Protein AF-A0A9X1DD05-F1 (afdb_monomer_lite)

Sequence (99 aa):
MRPALPAIRLIALGENDFEPGPASDERAEGLRALDFAVARYGCASFSLAGAALGWTDGYVEHGCGLWDIAAGVVICREAGLCVTASEIAPGRWSIDARR

Organism: NCBI:txid2782607

Secondary structure (DSSP, 8-state):
--------EEEEE---SSS-HHHHHHHHHHHHTTTEEEE--S-HHHHHHHHHHTSSSEEEEEEE-HHHHHHHHHHHHHTT-EEEEEEEETTEEEEEEE-

InterPro domains:
  IPR000760 Inositol monophosphatase-like [PF00459] (32-85)

Structure (mmCIF, N/CA/C/O backbone):
data_AF-A0A9X1DD05-F1
#
_entry.id   AF-A0A9X1DD05-F1
#
loop_
_atom_site.group_PDB
_atom_site.id
_atom_site.type_symbol
_atom_site.label_atom_id
_atom_site.label_alt_id
_atom_site.label_comp_id
_atom_site.label_asym_id
_atom_site.label_entity_id
_atom_site.label_seq_id
_atom_site.pdbx_PDB_ins_code
_atom_site.Cartn_x
_atom_site.Cartn_y
_atom_site.Cartn_z
_atom_site.occupancy
_atom_site.B_iso_or_equiv
_atom_site.auth_seq_id
_atom_site.auth_comp_id
_atom_site.auth_asym_id
_atom_site.auth_atom_id
_atom_site.pdbx_PDB_model_num
ATOM 1 N N . MET A 1 1 ? -3.370 12.430 33.036 1.00 42.84 1 MET A N 1
ATOM 2 C CA . MET A 1 1 ? -4.285 12.172 31.905 1.00 42.84 1 MET A CA 1
ATOM 3 C C . MET A 1 1 ? -3.648 12.785 30.670 1.00 42.84 1 MET A C 1
ATOM 5 O O . MET A 1 1 ? -3.404 13.984 30.671 1.00 42.84 1 MET A O 1
ATOM 9 N N . ARG A 1 2 ? -3.234 11.968 29.697 1.00 35.19 2 ARG A N 1
ATOM 10 C CA . ARG A 1 2 ? -2.637 12.465 28.448 1.00 35.19 2 ARG A CA 1
ATOM 11 C C . ARG A 1 2 ? -3.770 13.133 27.647 1.00 35.19 2 ARG A C 1
ATOM 13 O O . ARG A 1 2 ? -4.848 12.538 27.604 1.00 35.19 2 ARG A O 1
ATOM 20 N N . PRO A 1 3 ? -3.598 14.351 27.104 1.00 41.56 3 PRO A N 1
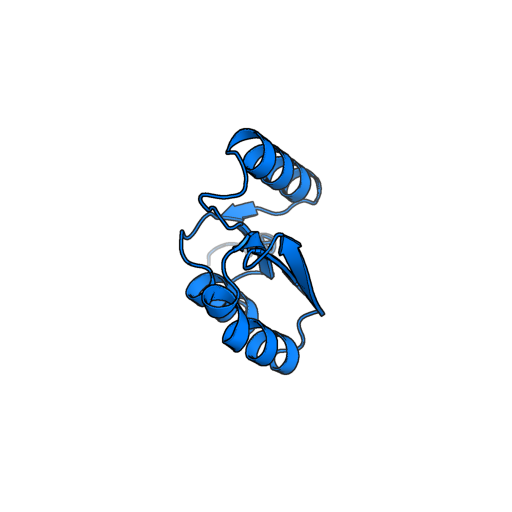ATOM 21 C CA . PRO A 1 3 ? -4.648 14.984 26.311 1.00 41.56 3 PRO A CA 1
ATOM 22 C C . PRO A 1 3 ? -5.027 14.074 25.139 1.00 41.56 3 PRO A C 1
ATOM 24 O O . PRO A 1 3 ? -4.172 13.346 24.627 1.00 41.56 3 PRO A O 1
ATOM 27 N N . ALA A 1 4 ? -6.302 14.096 24.743 1.00 54.78 4 ALA A N 1
ATOM 28 C CA . ALA A 1 4 ? -6.739 13.448 23.515 1.00 54.78 4 ALA A CA 1
ATOM 29 C C . ALA A 1 4 ? -5.948 14.077 22.364 1.00 54.78 4 ALA A C 1
ATOM 31 O O . ALA A 1 4 ? -6.097 15.264 22.072 1.00 54.78 4 ALA A O 1
ATOM 32 N N . LEU A 1 5 ? -5.029 13.306 21.788 1.00 54.31 5 LEU A N 1
ATOM 33 C CA . LEU A 1 5 ? -4.328 13.725 20.588 1.00 54.31 5 LEU A CA 1
ATOM 34 C C . LEU A 1 5 ? -5.351 13.743 19.444 1.00 54.31 5 LEU A C 1
ATOM 36 O O . LEU A 1 5 ? -6.248 12.893 19.439 1.00 54.31 5 LEU A O 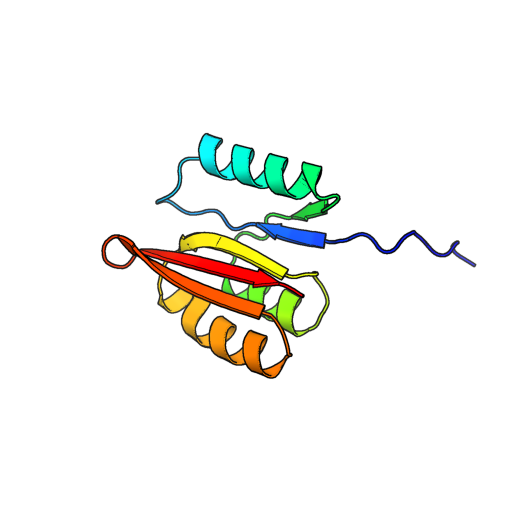1
ATOM 40 N N . PRO A 1 6 ? -5.249 14.686 18.493 1.00 60.97 6 PRO A N 1
ATOM 41 C CA . PRO A 1 6 ? -6.033 14.594 17.268 1.00 60.97 6 PRO A CA 1
ATOM 42 C C . PRO A 1 6 ? -5.822 13.209 16.648 1.00 60.97 6 PRO A C 1
ATOM 44 O O . PRO A 1 6 ? -4.721 12.658 16.732 1.00 60.97 6 PRO A O 1
ATOM 47 N N . ALA A 1 7 ? -6.880 12.629 16.078 1.00 78.56 7 ALA A N 1
ATOM 48 C CA . ALA A 1 7 ? -6.791 11.340 15.404 1.00 78.56 7 ALA A CA 1
ATOM 49 C C . ALA A 1 7 ? -5.823 11.483 14.222 1.00 78.56 7 ALA A C 1
ATOM 51 O O . ALA A 1 7 ? -6.168 12.057 13.192 1.00 78.56 7 ALA A O 1
ATOM 52 N N . ILE A 1 8 ? -4.577 11.046 14.411 1.00 86.25 8 ILE A N 1
ATOM 53 C CA . ILE A 1 8 ? -3.574 11.045 13.351 1.00 86.25 8 ILE A CA 1
ATOM 54 C C . ILE A 1 8 ? -4.036 10.032 12.316 1.00 86.25 8 ILE A C 1
ATOM 56 O O . ILE A 1 8 ? -4.192 8.859 12.651 1.00 86.25 8 ILE A O 1
ATOM 60 N N . ARG A 1 9 ? -4.219 10.485 11.073 1.00 94.25 9 ARG A N 1
ATOM 61 C CA . ARG A 1 9 ? -4.448 9.581 9.951 1.00 94.25 9 ARG A CA 1
ATOM 62 C C . ARG A 1 9 ? -3.115 8.985 9.529 1.00 94.25 9 ARG A C 1
ATOM 64 O O . ARG A 1 9 ? -2.299 9.677 8.932 1.00 94.25 9 ARG A O 1
ATOM 71 N N . LEU A 1 10 ? -2.858 7.737 9.880 1.00 96.25 10 LEU A N 1
ATOM 72 C CA . LEU A 1 10 ? -1.619 7.033 9.584 1.00 96.25 10 LEU A CA 1
ATOM 73 C C . LEU A 1 10 ? -1.824 6.099 8.397 1.00 96.25 10 LEU A C 1
ATOM 75 O O . LEU A 1 10 ? -2.619 5.172 8.474 1.00 96.25 10 LEU A O 1
ATOM 79 N N . ILE A 1 11 ? -1.054 6.273 7.328 1.00 97.94 11 ILE A N 1
ATOM 80 C CA . ILE A 1 11 ? -1.071 5.369 6.178 1.00 97.94 11 ILE A CA 1
ATOM 81 C C . ILE A 1 11 ? 0.283 4.694 5.982 1.00 97.94 11 ILE A C 1
ATOM 83 O O . ILE A 1 11 ? 1.337 5.326 6.087 1.00 97.94 11 ILE A O 1
ATOM 87 N N . ALA A 1 12 ? 0.252 3.400 5.670 1.00 98.50 12 ALA A N 1
ATOM 88 C CA . ALA A 1 12 ? 1.432 2.669 5.245 1.00 98.50 12 ALA A CA 1
ATOM 89 C C . ALA A 1 12 ? 1.681 2.873 3.739 1.00 98.50 12 ALA A C 1
ATOM 91 O O . ALA A 1 12 ? 0.782 2.679 2.922 1.00 98.50 12 ALA A O 1
ATOM 92 N N . LEU A 1 13 ? 2.906 3.233 3.371 1.00 98.62 13 LEU A N 1
ATOM 93 C CA . LEU A 1 13 ? 3.367 3.316 1.989 1.00 98.62 13 LEU A CA 1
ATOM 94 C C . LEU A 1 13 ? 4.454 2.269 1.757 1.00 98.62 13 LEU A C 1
ATOM 96 O O . LEU A 1 13 ? 5.441 2.202 2.491 1.00 98.62 13 LEU A O 1
ATOM 100 N N . GLY A 1 14 ? 4.239 1.449 0.739 1.00 97.75 14 GLY A N 1
ATOM 101 C CA . GLY A 1 14 ? 5.165 0.423 0.302 1.00 97.75 14 GLY A CA 1
ATOM 102 C C . GLY A 1 14 ? 6.355 0.932 -0.508 1.00 97.75 14 GLY A C 1
ATOM 103 O O . GLY A 1 14 ? 6.314 2.018 -1.090 1.00 97.75 14 GLY A O 1
ATOM 104 N N . GLU A 1 15 ? 7.405 0.117 -0.558 1.00 95.00 15 GLU A N 1
ATOM 105 C CA . GLU A 1 15 ? 8.620 0.329 -1.350 1.00 95.00 15 GLU A CA 1
ATOM 106 C C . GLU A 1 15 ? 9.045 -0.993 -1.980 1.00 95.00 15 GLU A C 1
ATOM 108 O O . GLU A 1 15 ? 8.976 -2.040 -1.336 1.00 95.00 15 GLU A O 1
ATOM 113 N N . ASN A 1 16 ? 9.508 -0.943 -3.226 1.00 95.62 16 ASN A N 1
ATOM 114 C CA . ASN A 1 16 ? 9.922 -2.120 -3.980 1.00 95.62 16 ASN A CA 1
ATOM 115 C C . ASN A 1 16 ? 10.972 -1.756 -5.040 1.00 95.62 16 ASN A C 1
ATOM 117 O O . ASN A 1 16 ? 11.408 -0.615 -5.157 1.00 95.62 16 ASN A O 1
ATOM 121 N N . ASP A 1 17 ? 11.395 -2.761 -5.800 1.00 95.81 17 ASP A N 1
ATOM 122 C CA . ASP A 1 17 ? 12.383 -2.669 -6.875 1.00 95.81 17 ASP A CA 1
ATOM 123 C C . ASP A 1 17 ? 11.796 -2.228 -8.229 1.00 95.81 17 ASP A C 1
ATOM 125 O O . ASP A 1 17 ? 12.540 -2.079 -9.198 1.00 95.81 17 ASP A O 1
ATOM 129 N N . PHE A 1 18 ? 10.476 -2.051 -8.321 1.00 97.50 18 PHE A N 1
ATOM 130 C CA . PHE A 1 18 ? 9.783 -1.677 -9.551 1.00 97.50 18 PHE A CA 1
ATOM 131 C C . PHE A 1 18 ? 9.566 -0.166 -9.650 1.00 97.50 18 PHE A C 1
ATOM 133 O O . PHE A 1 18 ? 9.844 0.433 -10.689 1.00 97.50 18 PHE A O 1
ATOM 140 N N . GLU A 1 19 ? 9.069 0.458 -8.584 1.00 96.88 19 GLU A N 1
ATOM 141 C CA . GLU A 1 19 ? 8.862 1.898 -8.544 1.00 96.88 19 GLU A CA 1
ATOM 142 C C . GLU A 1 19 ? 10.138 2.637 -8.105 1.00 96.88 19 GLU A C 1
ATOM 144 O O . GLU A 1 19 ? 10.661 2.376 -7.021 1.00 96.88 19 GLU A O 1
ATOM 149 N N . PRO A 1 20 ? 10.634 3.614 -8.887 1.00 96.75 20 PRO A N 1
ATOM 150 C CA . PRO A 1 20 ? 11.775 4.423 -8.477 1.00 96.75 20 PRO A CA 1
ATOM 151 C C . PRO A 1 20 ? 11.480 5.254 -7.221 1.00 96.75 20 PRO A C 1
ATOM 153 O O . PRO A 1 20 ? 10.405 5.841 -7.095 1.00 96.75 20 PRO A O 1
ATOM 156 N N . GLY A 1 21 ? 12.487 5.414 -6.357 1.00 95.69 21 GLY A N 1
ATOM 157 C CA . GLY A 1 21 ? 12.398 6.213 -5.126 1.00 95.69 21 GLY A CA 1
ATOM 158 C C . GLY A 1 21 ? 11.728 7.586 -5.296 1.00 95.69 21 GLY A C 1
ATOM 159 O O . GLY A 1 21 ? 10.762 7.847 -4.586 1.00 95.69 21 GLY A O 1
ATOM 160 N N . PRO A 1 22 ? 12.119 8.422 -6.283 1.00 98.00 22 PRO A N 1
ATOM 161 C CA . PRO A 1 22 ? 11.477 9.722 -6.495 1.00 98.00 22 PRO A CA 1
ATOM 162 C C . PRO A 1 22 ? 9.965 9.655 -6.760 1.00 98.00 22 PRO A C 1
ATOM 164 O O . PRO A 1 22 ? 9.232 10.525 -6.301 1.00 98.00 22 PRO A O 1
ATOM 167 N N . ALA A 1 23 ? 9.483 8.622 -7.459 1.00 97.44 23 ALA A N 1
ATOM 168 C CA . ALA A 1 23 ? 8.051 8.431 -7.699 1.00 97.44 23 ALA A CA 1
ATOM 169 C C . ALA A 1 23 ? 7.325 7.958 -6.426 1.00 9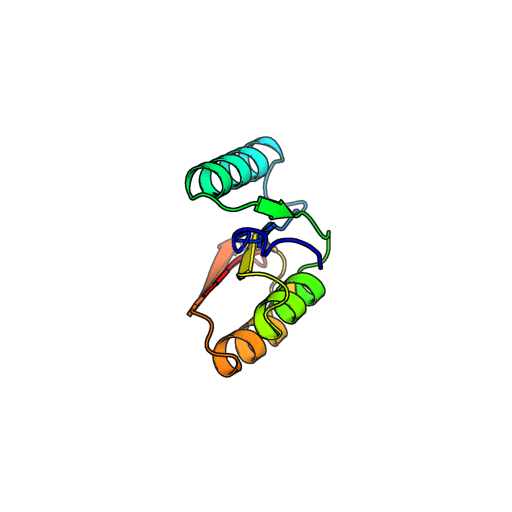7.44 23 ALA A C 1
ATOM 171 O O . ALA A 1 23 ? 6.222 8.415 -6.120 1.00 97.44 23 ALA A O 1
ATOM 172 N N . SER A 1 24 ? 7.969 7.091 -5.638 1.00 96.88 24 SER A N 1
ATOM 173 C CA . SER A 1 24 ? 7.460 6.700 -4.320 1.00 96.88 24 SER A CA 1
ATOM 174 C C . SER A 1 24 ? 7.384 7.898 -3.366 1.00 96.88 24 SER A C 1
ATOM 176 O O . SER A 1 24 ? 6.416 8.039 -2.617 1.00 96.88 24 SER A O 1
ATOM 178 N N . ASP A 1 25 ? 8.377 8.787 -3.402 1.00 98.19 25 ASP A N 1
ATOM 179 C CA . ASP A 1 25 ? 8.415 10.007 -2.594 1.00 98.19 25 ASP A CA 1
ATOM 180 C C . ASP A 1 25 ? 7.352 11.019 -3.028 1.00 98.19 25 ASP A C 1
ATOM 182 O O . ASP A 1 25 ? 6.680 11.588 -2.170 1.00 98.19 25 ASP A O 1
ATOM 186 N N . GLU A 1 26 ? 7.110 11.179 -4.332 1.00 98.38 26 GLU A N 1
ATOM 187 C CA . GLU A 1 26 ? 5.995 11.989 -4.838 1.00 98.38 26 GLU A CA 1
ATOM 188 C C . GLU A 1 26 ? 4.647 11.479 -4.308 1.00 98.38 26 GLU A C 1
ATOM 190 O O . GLU A 1 26 ? 3.809 12.265 -3.858 1.00 98.38 26 GLU A O 1
ATOM 195 N N . ARG A 1 27 ? 4.444 10.156 -4.262 1.00 97.44 27 ARG A N 1
ATOM 196 C CA . ARG A 1 27 ? 3.236 9.584 -3.651 1.00 97.44 27 ARG A CA 1
ATOM 197 C C . ARG A 1 27 ? 3.166 9.844 -2.152 1.00 97.44 27 ARG A C 1
ATOM 199 O O . ARG A 1 27 ? 2.079 10.123 -1.645 1.00 97.44 27 ARG A O 1
ATOM 206 N N . ALA A 1 28 ? 4.290 9.769 -1.443 1.00 98.38 28 ALA A N 1
ATOM 207 C CA . ALA A 1 28 ? 4.340 10.119 -0.028 1.00 98.38 28 ALA A CA 1
ATOM 208 C C . ALA A 1 28 ? 3.923 11.582 0.192 1.00 98.38 28 ALA A C 1
ATOM 210 O O . ALA A 1 28 ? 3.109 11.850 1.074 1.00 98.38 28 ALA A O 1
ATOM 211 N N . GLU A 1 29 ? 4.410 12.508 -0.636 1.00 98.56 29 GLU A N 1
ATOM 212 C CA . GLU A 1 29 ? 4.005 13.917 -0.590 1.00 98.56 29 GLU A CA 1
ATOM 213 C C . GLU A 1 29 ? 2.521 14.109 -0.920 1.00 98.56 29 GLU A C 1
ATOM 215 O O . GLU A 1 29 ? 1.826 14.838 -0.213 1.00 98.56 29 GLU A O 1
ATOM 220 N N . GLY A 1 30 ? 1.986 13.391 -1.911 1.00 98.12 30 GLY A N 1
ATOM 221 C CA . GLY A 1 30 ? 0.554 13.407 -2.216 1.00 98.12 30 GLY A CA 1
ATOM 222 C C . GLY A 1 30 ? -0.316 12.940 -1.042 1.00 98.12 30 GLY A C 1
ATOM 223 O O . GLY A 1 30 ? -1.357 13.531 -0.764 1.00 98.12 30 GLY A O 1
ATOM 224 N N . LEU A 1 31 ? 0.119 11.915 -0.304 1.00 97.56 31 LEU A N 1
ATOM 225 C CA . LEU A 1 31 ? -0.569 11.451 0.905 1.00 97.56 31 LEU A CA 1
ATOM 226 C C . LEU A 1 31 ? -0.466 12.466 2.049 1.00 97.56 31 LEU A C 1
ATOM 228 O O . LEU A 1 31 ? -1.462 12.717 2.727 1.00 97.56 31 LEU A O 1
ATOM 232 N N . ARG A 1 32 ? 0.703 13.087 2.240 1.00 97.44 32 ARG A N 1
ATOM 233 C CA . ARG A 1 32 ? 0.896 14.151 3.240 1.00 97.44 32 ARG A CA 1
ATOM 234 C C . ARG A 1 32 ? 0.026 15.368 2.952 1.00 97.44 32 ARG A C 1
ATOM 236 O O . ARG A 1 32 ? -0.552 15.923 3.879 1.00 97.44 32 ARG A O 1
ATOM 243 N N . ALA A 1 33 ? -0.133 15.736 1.682 1.00 97.81 33 ALA A N 1
ATOM 244 C CA . ALA A 1 33 ? -1.036 16.806 1.259 1.00 97.81 33 ALA A CA 1
ATOM 245 C C . ALA A 1 33 ? -2.522 16.500 1.544 1.00 97.81 33 ALA A C 1
ATOM 247 O O . A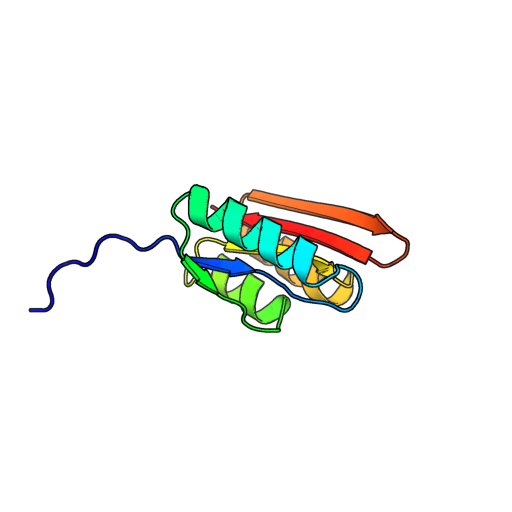LA A 1 33 ? -3.337 17.417 1.580 1.00 97.81 33 ALA A O 1
ATOM 248 N N . LEU A 1 34 ? -2.873 15.227 1.769 1.00 95.94 34 LEU A N 1
ATOM 249 C CA . LEU A 1 34 ? -4.198 14.763 2.203 1.00 95.94 34 LEU A CA 1
ATOM 250 C C . LEU A 1 34 ? -4.282 14.533 3.729 1.00 95.94 34 LEU A C 1
ATOM 252 O O . LEU A 1 34 ? -5.139 13.772 4.192 1.00 95.94 34 LEU A O 1
ATOM 256 N N . ASP A 1 35 ? -3.384 15.157 4.498 1.00 95.56 35 ASP A N 1
ATOM 257 C CA . ASP A 1 35 ? -3.273 15.076 5.962 1.00 95.56 35 ASP A CA 1
ATOM 258 C C . ASP A 1 35 ? -2.980 13.668 6.516 1.00 95.56 35 ASP A C 1
ATOM 260 O O . ASP A 1 35 ? -3.291 13.363 7.671 1.00 95.56 35 ASP A O 1
ATOM 264 N N . PHE A 1 36 ? -2.352 12.791 5.725 1.00 96.25 36 PHE A N 1
ATOM 265 C CA . PHE A 1 36 ? -1.824 11.534 6.252 1.00 96.25 36 PHE A CA 1
ATOM 266 C C . PHE A 1 36 ? -0.400 11.691 6.803 1.00 96.25 36 PHE A C 1
ATOM 268 O O . PHE A 1 36 ? 0.505 12.190 6.134 1.00 96.25 36 PHE A O 1
ATOM 275 N N . ALA A 1 37 ? -0.157 11.132 7.986 1.00 97.00 37 ALA A N 1
ATOM 276 C CA . ALA A 1 37 ? 1.172 10.692 8.382 1.00 97.00 37 ALA A CA 1
ATOM 277 C C . ALA A 1 37 ? 1.532 9.428 7.585 1.00 97.00 37 ALA A C 1
ATOM 279 O O 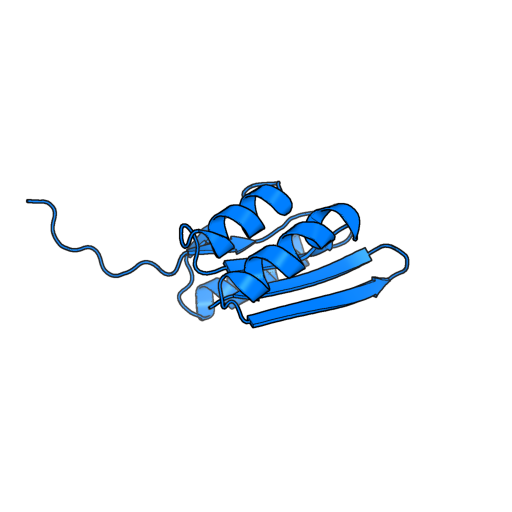. ALA A 1 37 ? 0.780 8.456 7.581 1.00 97.00 37 ALA A O 1
ATOM 280 N N . VAL A 1 38 ? 2.686 9.432 6.918 1.00 97.94 38 VAL A N 1
ATOM 281 C CA . VAL A 1 38 ? 3.140 8.315 6.075 1.00 97.94 38 VAL A CA 1
ATOM 282 C C . VAL A 1 38 ? 4.195 7.496 6.814 1.00 97.94 38 VAL A C 1
ATOM 284 O O . VAL A 1 38 ? 5.203 8.048 7.256 1.00 97.94 38 VAL A O 1
ATOM 287 N N . ALA A 1 39 ? 3.987 6.182 6.907 1.00 97.81 39 ALA A N 1
ATOM 288 C CA . ALA A 1 39 ? 4.951 5.225 7.445 1.00 97.81 39 ALA A CA 1
ATOM 289 C C . ALA A 1 39 ? 5.377 4.207 6.380 1.00 97.81 39 ALA A C 1
ATOM 291 O O . ALA A 1 39 ? 4.549 3.706 5.625 1.00 97.81 39 ALA A O 1
ATOM 292 N N . ARG A 1 40 ? 6.668 3.867 6.344 1.00 97.50 40 ARG A N 1
ATOM 293 C CA . ARG A 1 40 ? 7.236 2.853 5.445 1.00 97.50 40 ARG A CA 1
ATOM 294 C C . ARG A 1 40 ? 7.685 1.653 6.282 1.00 97.50 40 ARG A C 1
ATOM 296 O O . ARG A 1 40 ? 8.722 1.705 6.935 1.00 97.50 40 ARG A O 1
ATOM 303 N N . TYR A 1 41 ? 6.868 0.597 6.328 1.00 96.31 41 TYR A N 1
ATOM 304 C CA . TYR A 1 41 ? 7.131 -0.587 7.167 1.00 96.31 41 TYR A CA 1
ATOM 305 C C . TYR A 1 41 ? 7.987 -1.664 6.484 1.00 96.31 41 TYR A C 1
ATOM 307 O O . TYR A 1 41 ? 8.384 -2.623 7.141 1.00 96.31 41 TYR A O 1
ATOM 315 N N . GLY A 1 42 ? 8.240 -1.549 5.176 1.00 95.31 42 GLY A N 1
ATOM 316 C CA . GLY A 1 42 ? 9.060 -2.506 4.420 1.00 95.31 42 GLY A CA 1
ATOM 317 C C . GLY A 1 42 ? 8.450 -3.906 4.257 1.00 95.31 42 GLY A C 1
ATOM 318 O O . GLY A 1 42 ? 9.153 -4.838 3.882 1.00 95.31 42 GLY A O 1
ATOM 319 N N . CYS A 1 43 ? 7.160 -4.084 4.560 1.00 97.69 43 CYS A N 1
ATOM 320 C CA . CYS A 1 43 ? 6.453 -5.350 4.374 1.00 97.69 43 CYS A CA 1
ATOM 321 C C . CYS A 1 43 ? 4.975 -5.105 4.042 1.00 97.69 43 CYS A C 1
ATOM 323 O O . CYS A 1 43 ? 4.216 -4.587 4.870 1.00 97.69 43 CYS A O 1
ATOM 325 N N . ALA A 1 44 ? 4.564 -5.515 2.841 1.00 98.25 44 ALA A N 1
ATOM 326 C CA . ALA A 1 44 ? 3.197 -5.375 2.347 1.00 98.25 44 ALA A CA 1
ATOM 327 C C . ALA A 1 44 ? 2.181 -6.109 3.228 1.00 98.25 44 ALA A C 1
ATOM 329 O O . ALA A 1 44 ? 1.210 -5.519 3.700 1.00 98.25 44 ALA A O 1
ATOM 330 N N . SER A 1 45 ? 2.433 -7.389 3.519 1.00 98.12 45 SER A N 1
ATOM 331 C CA . SER A 1 45 ? 1.490 -8.223 4.265 1.00 98.12 45 SER A CA 1
ATOM 332 C C . SER A 1 45 ? 1.306 -7.743 5.710 1.00 98.12 45 SER A C 1
ATOM 334 O O . SER A 1 45 ? 0.183 -7.743 6.211 1.00 98.12 45 SER A O 1
ATOM 336 N N . PHE A 1 46 ? 2.374 -7.265 6.365 1.00 98.19 46 PHE A N 1
ATOM 337 C CA . PHE A 1 46 ? 2.277 -6.629 7.686 1.00 98.19 46 PHE A CA 1
ATOM 338 C C . PHE A 1 46 ? 1.459 -5.333 7.628 1.00 98.19 46 PHE A C 1
ATOM 340 O O . PHE A 1 46 ? 0.588 -5.114 8.468 1.00 98.19 46 PHE A O 1
ATOM 347 N N . SER A 1 47 ? 1.698 -4.500 6.613 1.00 98.50 47 SER A N 1
ATOM 348 C CA . SER A 1 47 ? 0.987 -3.231 6.431 1.00 98.50 47 SER A CA 1
ATOM 349 C C . SER A 1 47 ? -0.509 -3.440 6.170 1.00 98.50 47 SER A C 1
ATOM 351 O O . SER A 1 47 ? -1.339 -2.758 6.767 1.00 98.50 47 SER A O 1
ATOM 353 N N . LEU A 1 48 ? -0.867 -4.431 5.346 1.00 98.62 48 LEU A N 1
ATOM 354 C CA . LEU A 1 48 ? -2.253 -4.829 5.078 1.00 98.62 48 LEU A CA 1
ATOM 355 C C . LEU A 1 48 ? -2.942 -5.405 6.323 1.00 98.62 48 LEU A C 1
ATOM 357 O O . LEU A 1 48 ? -4.088 -5.058 6.605 1.00 98.62 48 LEU A O 1
ATOM 361 N N . ALA A 1 49 ? -2.246 -6.233 7.108 1.00 98.38 49 ALA A N 1
ATOM 362 C CA . ALA A 1 49 ? -2.776 -6.730 8.378 1.00 98.38 49 ALA A CA 1
ATOM 363 C C . ALA A 1 49 ? -3.021 -5.584 9.376 1.00 98.38 49 ALA A C 1
ATOM 365 O O . ALA A 1 49 ? -4.081 -5.528 9.999 1.00 98.38 49 ALA A O 1
ATOM 366 N N . GLY A 1 50 ? -2.085 -4.634 9.480 1.00 97.94 50 GLY A N 1
ATOM 367 C CA . GLY A 1 50 ? -2.244 -3.425 10.291 1.00 97.94 50 GLY A CA 1
ATOM 368 C C . GLY A 1 50 ? -3.433 -2.569 9.846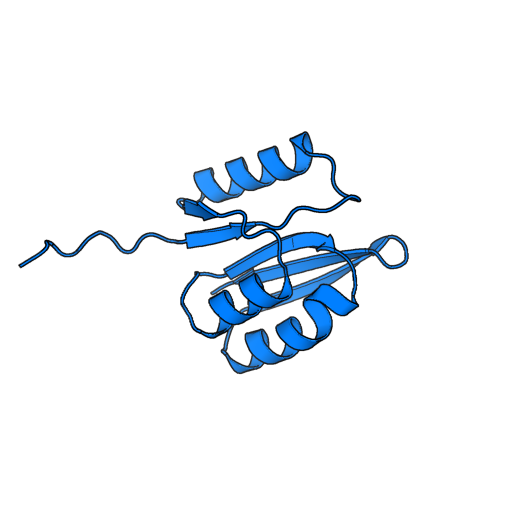 1.00 97.94 50 GLY A C 1
ATOM 369 O O . GLY A 1 50 ? -4.228 -2.140 10.683 1.00 97.94 50 GLY A O 1
ATOM 370 N N . ALA A 1 51 ? -3.614 -2.397 8.536 1.00 98.00 51 ALA A N 1
ATOM 371 C CA . ALA A 1 51 ? -4.762 -1.699 7.965 1.00 98.00 51 ALA A CA 1
ATOM 372 C C . ALA A 1 51 ? -6.087 -2.394 8.324 1.00 98.00 51 ALA A C 1
ATOM 374 O O . ALA A 1 51 ? -7.012 -1.756 8.836 1.00 98.00 51 ALA A O 1
ATOM 375 N N . ALA A 1 52 ? -6.170 -3.714 8.140 1.00 98.31 52 ALA A N 1
ATOM 376 C CA . ALA A 1 52 ? -7.353 -4.499 8.489 1.00 98.31 52 ALA A CA 1
ATOM 377 C C . ALA A 1 52 ? -7.697 -4.402 9.988 1.00 98.31 52 ALA A C 1
ATOM 379 O O . ALA A 1 52 ? -8.854 -4.175 10.335 1.00 98.31 52 ALA A O 1
ATOM 380 N N . LEU A 1 53 ? -6.693 -4.466 10.871 1.00 97.44 53 LEU A N 1
ATOM 381 C CA . LEU A 1 53 ? -6.856 -4.328 12.326 1.00 97.44 53 LEU A CA 1
ATOM 382 C C . LEU A 1 53 ? -7.168 -2.895 12.793 1.00 97.44 53 LEU A C 1
ATOM 384 O O . LEU A 1 53 ? -7.527 -2.702 13.953 1.00 97.44 53 LEU A O 1
ATOM 388 N N . GLY A 1 54 ? -7.023 -1.892 11.920 1.00 95.31 54 GLY A N 1
ATOM 389 C CA . GLY A 1 54 ? -7.224 -0.484 12.276 1.00 95.31 54 GLY A CA 1
ATOM 390 C C . GLY A 1 54 ? -6.042 0.161 12.995 1.00 95.31 54 GLY A C 1
ATOM 391 O O . GLY A 1 54 ? -6.210 1.187 13.644 1.00 95.31 54 GLY A O 1
ATOM 392 N N . TRP A 1 55 ? -4.847 -0.426 12.894 1.00 95.62 55 TRP A N 1
ATOM 393 C CA . TRP A 1 55 ? -3.606 0.200 13.369 1.00 95.62 55 TRP A CA 1
ATOM 394 C C . TRP A 1 55 ? -3.144 1.324 12.442 1.00 95.62 55 TRP A C 1
ATOM 396 O O . TRP A 1 55 ? -2.503 2.272 12.890 1.00 95.62 55 TRP A O 1
ATOM 406 N N . THR A 1 56 ? -3.480 1.206 11.159 1.00 96.50 56 THR A N 1
ATOM 407 C CA . THR A 1 56 ? -3.331 2.252 10.150 1.00 96.50 56 THR A CA 1
ATOM 408 C C . THR A 1 56 ? -4.671 2.462 9.443 1.00 96.50 56 THR A C 1
ATOM 410 O O . THR A 1 56 ? -5.532 1.577 9.408 1.00 96.50 56 THR A O 1
ATOM 413 N N . ASP A 1 57 ? -4.843 3.633 8.842 1.00 97.31 57 ASP A N 1
ATOM 414 C CA . ASP A 1 57 ? -5.973 3.982 7.979 1.00 97.31 57 ASP A CA 1
ATOM 415 C C . ASP A 1 57 ? -5.908 3.294 6.611 1.00 97.31 57 ASP A C 1
ATOM 417 O O . ASP A 1 57 ? -6.872 3.326 5.844 1.00 97.31 57 ASP A O 1
ATOM 421 N N . GLY A 1 58 ? -4.784 2.649 6.302 1.00 97.81 58 GLY A N 1
ATOM 422 C CA . GLY A 1 58 ? -4.642 1.832 5.114 1.00 97.81 58 GLY A CA 1
ATOM 423 C C . GLY A 1 58 ? -3.205 1.552 4.709 1.00 97.81 58 GLY A C 1
ATOM 424 O O . GLY A 1 58 ? -2.253 1.848 5.440 1.00 97.81 58 GLY A O 1
ATOM 425 N N . TYR A 1 59 ? -3.080 0.984 3.515 1.00 98.62 59 TYR A N 1
ATOM 426 C CA . TYR A 1 59 ? -1.824 0.689 2.850 1.00 98.62 59 TYR A CA 1
ATOM 427 C C . TYR A 1 59 ? -1.940 0.917 1.340 1.00 98.62 59 TYR A C 1
ATOM 429 O O . TYR A 1 59 ? -2.939 0.545 0.719 1.00 98.62 59 TYR A O 1
ATOM 437 N N . VAL A 1 60 ? -0.907 1.525 0.762 1.00 98.62 60 VAL A N 1
ATOM 438 C CA . VAL A 1 60 ? -0.765 1.722 -0.683 1.00 98.62 60 VAL A CA 1
ATOM 439 C C . VAL A 1 60 ? 0.628 1.294 -1.134 1.00 98.62 60 VAL A C 1
ATOM 441 O O . VAL A 1 60 ? 1.620 1.569 -0.459 1.00 98.62 60 VAL A O 1
ATOM 444 N N . GLU A 1 61 ? 0.723 0.650 -2.293 1.00 98.31 61 GLU A N 1
ATOM 445 C CA . GLU A 1 61 ? 2.001 0.328 -2.934 1.00 98.31 61 GLU A CA 1
ATOM 446 C C . GLU A 1 61 ? 1.825 0.210 -4.452 1.00 98.31 61 GLU A C 1
ATOM 448 O O . GLU A 1 61 ? 0.790 -0.249 -4.936 1.00 98.31 61 GLU A O 1
ATOM 453 N N . HIS A 1 62 ? 2.843 0.623 -5.208 1.00 98.38 62 HIS A N 1
ATOM 454 C CA . HIS A 1 62 ? 2.881 0.544 -6.664 1.00 98.38 62 HIS A CA 1
ATOM 455 C C . HIS A 1 62 ? 4.051 -0.349 -7.091 1.00 98.38 62 HIS A C 1
ATOM 457 O O . HIS A 1 62 ? 5.200 0.026 -6.897 1.00 98.38 62 HIS A O 1
ATOM 463 N N . GLY A 1 63 ? 3.778 -1.536 -7.645 1.00 98.06 63 GLY A N 1
ATOM 464 C CA . GLY A 1 63 ? 4.819 -2.444 -8.154 1.00 98.06 63 GLY A CA 1
ATOM 465 C C . GLY A 1 63 ? 5.181 -3.648 -7.274 1.00 98.06 63 GLY A C 1
ATOM 466 O O . GLY A 1 63 ? 6.187 -4.309 -7.539 1.00 98.06 63 GLY A O 1
ATOM 467 N N . CYS A 1 64 ? 4.367 -3.975 -6.268 1.00 97.88 64 CYS A N 1
ATOM 468 C CA . CYS A 1 64 ? 4.532 -5.185 -5.450 1.00 97.88 64 CYS A CA 1
ATOM 469 C C . CYS A 1 64 ? 4.274 -6.479 -6.247 1.00 97.88 64 CYS A C 1
ATOM 471 O O . CYS A 1 64 ? 3.687 -6.450 -7.334 1.00 97.88 64 CYS A O 1
ATOM 473 N N . GLY A 1 65 ? 4.685 -7.633 -5.717 1.00 98.12 65 GLY A N 1
ATOM 474 C CA . GLY A 1 65 ? 4.291 -8.928 -6.266 1.00 98.12 65 GLY A CA 1
ATOM 475 C C . GLY A 1 65 ? 2.863 -9.307 -5.861 1.00 98.12 65 GLY A C 1
ATOM 476 O O . GLY A 1 65 ? 2.381 -8.934 -4.793 1.00 98.12 65 GLY A O 1
ATOM 477 N N . LEU A 1 66 ? 2.176 -10.113 -6.680 1.00 97.88 66 LEU A N 1
ATOM 478 C CA . LEU A 1 66 ? 0.818 -10.584 -6.354 1.00 97.88 66 LEU A CA 1
ATOM 479 C C . LEU A 1 66 ? 0.774 -11.329 -5.009 1.00 97.88 66 LEU A C 1
ATOM 481 O O . LEU A 1 66 ? -0.155 -11.153 -4.222 1.00 97.88 66 LEU A O 1
ATOM 485 N N . TRP A 1 67 ? 1.786 -12.154 -4.739 1.00 97.12 67 TRP A N 1
ATOM 486 C CA . TRP A 1 67 ? 1.902 -12.934 -3.504 1.00 97.12 67 TRP A CA 1
ATOM 487 C C . TRP A 1 67 ? 2.012 -12.067 -2.246 1.00 97.12 67 TRP A C 1
ATOM 489 O O . TRP A 1 67 ? 1.544 -12.493 -1.193 1.00 97.12 67 TRP A O 1
ATOM 499 N N . ASP A 1 68 ? 2.543 -10.848 -2.356 1.00 97.69 68 ASP A N 1
ATOM 500 C CA . ASP A 1 68 ? 2.717 -9.941 -1.217 1.00 97.69 68 ASP A CA 1
ATOM 501 C C . ASP A 1 68 ? 1.372 -9.395 -0.707 1.00 97.69 68 ASP A C 1
ATOM 503 O O . ASP A 1 68 ? 1.218 -9.091 0.483 1.00 97.69 68 ASP A O 1
ATOM 507 N N . ILE A 1 69 ? 0.380 -9.313 -1.606 1.00 98.25 69 ILE A N 1
ATOM 508 C CA . ILE A 1 69 ? -0.904 -8.643 -1.363 1.00 98.25 69 ILE A CA 1
ATOM 509 C C . ILE A 1 69 ? -2.125 -9.563 -1.433 1.00 98.25 69 ILE A C 1
ATOM 511 O O . ILE A 1 69 ? -3.166 -9.208 -0.885 1.00 98.25 69 ILE A O 1
ATOM 515 N N . ALA A 1 70 ? -2.036 -10.737 -2.068 1.00 98.31 70 ALA A N 1
ATOM 516 C CA . ALA A 1 70 ? -3.200 -11.572 -2.387 1.00 98.31 70 ALA A CA 1
ATOM 517 C C . ALA A 1 70 ? -4.065 -11.912 -1.161 1.00 98.31 70 ALA A C 1
ATOM 519 O O . ALA A 1 70 ? -5.281 -11.721 -1.183 1.00 98.31 70 ALA A O 1
ATOM 520 N N . ALA A 1 71 ? -3.441 -12.368 -0.070 1.00 98.25 71 ALA A N 1
ATOM 521 C CA . ALA A 1 71 ? -4.158 -12.660 1.170 1.00 98.25 71 ALA A CA 1
ATOM 522 C C . ALA A 1 71 ? -4.711 -11.382 1.825 1.00 98.25 71 ALA A C 1
ATOM 524 O O . ALA A 1 71 ? -5.851 -11.357 2.290 1.00 98.25 71 ALA A O 1
ATOM 525 N N . GLY A 1 72 ? -3.922 -10.303 1.818 1.00 98.38 72 GLY A N 1
ATOM 526 C CA . GLY A 1 72 ? -4.313 -9.023 2.403 1.00 98.38 72 GLY A CA 1
ATOM 527 C C . GLY A 1 72 ? -5.510 -8.385 1.699 1.00 98.38 72 GLY A C 1
ATOM 528 O O . GLY A 1 72 ? -6.372 -7.842 2.375 1.00 98.38 72 GLY A O 1
ATOM 529 N N . VAL A 1 73 ? -5.641 -8.528 0.375 1.00 98.62 73 VAL A N 1
ATOM 530 C CA . VAL A 1 73 ? -6.810 -8.041 -0.379 1.00 98.62 73 VAL A CA 1
ATOM 531 C C . VAL A 1 73 ? -8.113 -8.629 0.165 1.00 98.62 73 VAL A C 1
ATOM 533 O O . VAL A 1 73 ? -9.079 -7.893 0.359 1.00 98.62 73 VAL A O 1
ATOM 536 N N . VAL A 1 74 ? -8.151 -9.940 0.423 1.00 98.56 74 VAL A N 1
ATOM 537 C CA . VAL A 1 74 ? -9.344 -10.605 0.973 1.00 98.56 74 VAL A CA 1
ATOM 538 C C . VAL A 1 74 ? -9.597 -10.134 2.403 1.00 98.56 74 VAL A C 1
ATOM 540 O O . VAL A 1 74 ? -10.692 -9.674 2.708 1.00 98.56 74 VAL A O 1
ATOM 543 N N . ILE A 1 75 ? -8.570 -10.163 3.258 1.00 98.69 75 ILE A N 1
ATOM 544 C CA . ILE A 1 75 ? -8.680 -9.770 4.671 1.00 98.69 75 ILE A CA 1
ATOM 545 C C . ILE A 1 75 ? -9.157 -8.318 4.817 1.00 98.69 75 ILE A C 1
ATOM 547 O O . ILE A 1 75 ? -10.057 -8.039 5.604 1.00 98.69 75 ILE A O 1
ATOM 551 N N . CYS A 1 76 ? -8.583 -7.385 4.055 1.00 98.69 76 CYS A N 1
ATOM 552 C CA . CYS A 1 76 ? -8.950 -5.974 4.113 1.00 98.69 76 CYS A CA 1
ATOM 553 C C . CYS A 1 76 ? -10.394 -5.737 3.651 1.00 98.69 76 CYS A C 1
ATOM 555 O O . CYS A 1 76 ? -11.092 -4.935 4.268 1.00 98.69 76 CYS A O 1
ATOM 557 N N . ARG A 1 77 ? -10.867 -6.449 2.619 1.00 98.62 77 ARG A N 1
ATOM 558 C CA . ARG A 1 77 ? -12.269 -6.362 2.174 1.00 98.62 77 ARG A CA 1
ATOM 559 C C . ARG A 1 77 ? -13.238 -6.846 3.250 1.00 98.62 77 ARG A C 1
ATOM 561 O O . ARG A 1 77 ? -14.201 -6.144 3.538 1.00 98.62 77 ARG A O 1
ATOM 568 N N . GLU A 1 78 ? -12.952 -7.980 3.890 1.00 98.56 78 GLU A N 1
ATOM 569 C CA . GLU A 1 78 ? -13.769 -8.497 5.002 1.00 98.56 78 GLU A CA 1
ATOM 570 C C . GLU A 1 78 ? -13.741 -7.570 6.228 1.00 98.56 78 GLU A C 1
ATOM 572 O O . GLU A 1 78 ? -14.729 -7.439 6.946 1.00 98.56 78 GLU A O 1
ATOM 577 N N . ALA A 1 79 ? -12.629 -6.862 6.443 1.00 97.81 79 ALA A N 1
ATOM 578 C CA . ALA A 1 79 ? -12.505 -5.828 7.470 1.00 97.81 79 ALA A CA 1
ATOM 579 C C . ALA A 1 79 ? -13.177 -4.487 7.094 1.00 97.81 79 ALA A C 1
ATOM 581 O O . ALA A 1 79 ? -13.091 -3.524 7.862 1.00 97.81 79 ALA A O 1
ATOM 582 N N . GLY A 1 80 ? -13.838 -4.407 5.932 1.00 97.94 80 GLY A N 1
ATOM 583 C CA . GLY A 1 80 ? -14.607 -3.245 5.485 1.00 97.94 80 GLY A CA 1
ATOM 584 C C . GLY A 1 80 ? -13.795 -2.141 4.804 1.00 97.94 80 GLY A C 1
ATOM 585 O O . GLY A 1 80 ? -14.294 -1.025 4.678 1.00 97.94 80 GLY A O 1
ATOM 586 N N . LEU A 1 81 ? -12.556 -2.408 4.379 1.00 98.38 81 LEU A N 1
ATOM 587 C CA . LEU A 1 81 ? -11.756 -1.436 3.628 1.00 98.38 81 LEU A CA 1
ATOM 588 C C . LEU A 1 81 ? -12.177 -1.396 2.153 1.00 98.38 81 LEU A C 1
ATOM 590 O O . LEU A 1 81 ? -12.509 -2.418 1.545 1.00 98.38 81 LEU A O 1
ATOM 594 N N . CYS A 1 82 ? -12.052 -0.218 1.547 1.00 98.50 82 CYS A N 1
ATOM 595 C CA . CYS A 1 82 ? -12.088 -0.061 0.100 1.00 98.50 82 CYS A CA 1
ATOM 596 C C . CYS A 1 82 ? -10.752 -0.545 -0.474 1.00 98.50 82 CYS A C 1
ATOM 598 O O . CYS A 1 82 ? -9.713 0.052 -0.198 1.00 98.50 82 CYS A O 1
ATOM 600 N N . VAL A 1 83 ? -10.776 -1.631 -1.257 1.00 98.62 83 VAL A N 1
ATOM 601 C CA . VAL A 1 83 ? -9.562 -2.252 -1.814 1.00 98.62 83 VAL A CA 1
ATOM 602 C C . VAL A 1 83 ? -9.610 -2.319 -3.335 1.00 98.62 83 VAL A C 1
ATOM 604 O O . VAL A 1 83 ? -10.399 -3.087 -3.906 1.00 98.62 83 VAL A O 1
ATOM 607 N N . THR A 1 84 ? -8.696 -1.604 -3.986 1.00 98.50 84 THR A N 1
ATOM 608 C CA . THR A 1 84 ? -8.374 -1.768 -5.406 1.00 98.50 84 THR A CA 1
ATOM 609 C C . THR A 1 84 ? -7.014 -2.444 -5.549 1.00 98.50 84 THR A C 1
ATOM 611 O O . THR A 1 84 ? -6.065 -2.129 -4.838 1.00 98.50 84 THR A O 1
ATOM 614 N N . ALA A 1 85 ? -6.931 -3.421 -6.449 1.00 98.31 85 ALA A N 1
ATOM 615 C CA . ALA A 1 85 ? -5.678 -4.068 -6.806 1.00 98.31 85 ALA A CA 1
ATOM 616 C C . ALA A 1 85 ? -5.700 -4.403 -8.297 1.00 98.31 85 ALA A C 1
ATOM 618 O O . ALA A 1 85 ? -6.686 -4.960 -8.787 1.00 98.31 85 ALA A O 1
ATOM 619 N N . SER A 1 86 ? -4.638 -4.050 -9.013 1.00 98.31 86 SER A N 1
ATOM 620 C CA . SER A 1 86 ? -4.542 -4.250 -10.461 1.00 98.31 86 SER A CA 1
ATOM 621 C C . SER A 1 86 ? -3.111 -4.531 -10.888 1.00 98.31 86 SER A C 1
ATOM 623 O O . SER A 1 86 ? -2.174 -3.905 -10.386 1.00 98.31 86 SER A O 1
ATOM 625 N N . GLU A 1 87 ? -2.949 -5.429 -11.855 1.00 98.38 87 GLU A N 1
ATOM 626 C CA . GLU A 1 87 ? -1.670 -5.646 -12.521 1.00 98.38 87 GLU A CA 1
ATOM 627 C C . GLU A 1 87 ? -1.310 -4.415 -13.368 1.00 98.38 87 GLU A C 1
ATOM 629 O O . GLU A 1 87 ? -2.140 -3.905 -14.121 1.00 98.38 87 GLU A O 1
ATOM 634 N N . ILE A 1 88 ? -0.082 -3.921 -13.214 1.00 98.19 88 ILE A N 1
ATOM 635 C CA . ILE A 1 88 ? 0.443 -2.736 -13.919 1.00 98.19 88 ILE A CA 1
ATOM 636 C C . ILE A 1 88 ? 1.576 -3.080 -14.892 1.00 98.19 88 ILE A C 1
ATOM 638 O O . ILE A 1 88 ? 1.864 -2.319 -15.811 1.00 98.19 88 ILE A O 1
ATOM 642 N N . ALA A 1 89 ? 2.214 -4.228 -14.686 1.00 97.88 89 ALA A N 1
ATOM 643 C CA . ALA A 1 89 ? 3.201 -4.848 -15.558 1.00 97.88 89 ALA A CA 1
ATOM 644 C C . ALA A 1 89 ? 3.246 -6.349 -15.215 1.00 97.88 89 ALA A C 1
ATOM 646 O O . ALA A 1 89 ? 2.763 -6.719 -14.144 1.00 97.88 89 ALA A O 1
ATOM 647 N N . PRO A 1 90 ? 3.821 -7.221 -16.063 1.00 98.06 90 PRO A N 1
ATOM 648 C CA . PRO A 1 90 ? 3.844 -8.659 -15.800 1.00 98.06 90 PRO A CA 1
ATOM 649 C C . PRO A 1 90 ? 4.381 -9.000 -14.401 1.00 98.06 90 PRO A C 1
ATOM 651 O O . PRO A 1 90 ? 5.544 -8.735 -14.092 1.00 98.06 90 PRO A O 1
ATOM 654 N N . GLY A 1 91 ? 3.523 -9.571 -13.551 1.00 96.44 91 GLY A N 1
ATOM 655 C CA . GLY A 1 91 ? 3.863 -9.955 -12.176 1.00 96.44 91 GLY A CA 1
ATOM 656 C C . GLY A 1 91 ? 3.980 -8.794 -11.180 1.00 96.44 91 GLY A C 1
ATOM 657 O O . GLY A 1 91 ? 4.375 -9.021 -10.037 1.00 96.44 91 GLY A O 1
ATOM 658 N N . ARG A 1 92 ? 3.627 -7.568 -11.579 1.00 98.25 92 ARG A N 1
ATOM 659 C CA . ARG A 1 92 ? 3.733 -6.346 -10.771 1.00 98.25 92 ARG A CA 1
ATOM 660 C C . ARG A 1 92 ? 2.366 -5.716 -10.585 1.00 98.25 92 ARG A C 1
ATOM 662 O O . ARG A 1 92 ? 1.649 -5.453 -11.549 1.00 98.25 92 ARG A O 1
ATOM 669 N N . TRP A 1 93 ? 2.017 -5.452 -9.337 1.00 98.62 93 TRP A N 1
ATOM 670 C CA . TRP A 1 93 ? 0.683 -5.045 -8.927 1.00 98.62 93 TRP A CA 1
ATOM 671 C C . TRP A 1 93 ? 0.718 -3.717 -8.184 1.00 98.62 93 TRP A C 1
ATOM 673 O O . TRP A 1 93 ? 1.634 -3.429 -7.414 1.00 98.62 93 TRP A O 1
ATOM 683 N N . SER A 1 94 ? -0.302 -2.900 -8.419 1.00 98.50 94 SER A N 1
ATOM 684 C CA . SER A 1 94 ? -0.629 -1.777 -7.541 1.00 98.50 94 SER A CA 1
ATOM 685 C C . SER A 1 94 ? -1.758 -2.165 -6.616 1.00 98.50 94 SER A C 1
ATOM 687 O O . SER A 1 94 ? -2.681 -2.862 -7.040 1.00 98.50 94 SER A O 1
ATOM 689 N N . ILE A 1 95 ? -1.704 -1.665 -5.389 1.00 98.75 95 ILE A N 1
ATOM 690 C CA . ILE A 1 95 ? -2.765 -1.810 -4.406 1.00 98.75 95 ILE A CA 1
ATOM 691 C C . ILE A 1 95 ? -3.036 -0.481 -3.709 1.00 98.75 95 ILE A C 1
ATOM 693 O O . ILE A 1 95 ? -2.117 0.263 -3.366 1.00 98.75 95 ILE A O 1
ATOM 697 N N . ASP A 1 96 ? -4.315 -0.221 -3.473 1.00 98.62 96 ASP A N 1
ATOM 698 C CA . ASP A 1 96 ? -4.808 0.812 -2.576 1.00 98.62 96 ASP A CA 1
ATOM 699 C C . ASP A 1 96 ? -5.886 0.191 -1.685 1.00 98.62 96 ASP A C 1
ATOM 701 O O . ASP A 1 96 ? -6.938 -0.231 -2.166 1.00 98.62 96 ASP A O 1
ATOM 705 N N . ALA A 1 97 ? -5.582 0.060 -0.393 1.00 98.50 97 ALA A N 1
ATOM 706 C CA . ALA A 1 97 ? -6.461 -0.513 0.618 1.00 98.50 97 ALA A CA 1
ATOM 707 C C . ALA A 1 97 ? -6.621 0.481 1.773 1.00 98.50 97 ALA A C 1
ATOM 709 O O . ALA A 1 97 ? -5.738 0.574 2.627 1.00 98.50 97 ALA A O 1
ATOM 710 N N . ARG A 1 98 ? -7.725 1.237 1.813 1.00 96.06 98 ARG A N 1
ATOM 711 C CA . ARG A 1 98 ? -7.951 2.314 2.802 1.00 96.06 98 ARG A CA 1
ATOM 712 C C . ARG A 1 98 ? -9.400 2.373 3.299 1.00 96.06 98 ARG A C 1
ATOM 714 O O . ARG A 1 98 ? -10.297 1.824 2.655 1.00 96.06 98 ARG A O 1
ATOM 721 N N . ARG A 1 99 ? -9.609 3.027 4.448 1.00 88.38 99 ARG A N 1
ATOM 722 C CA . ARG A 1 99 ? -10.932 3.402 4.985 1.00 88.38 99 ARG A CA 1
ATOM 723 C C . ARG A 1 99 ? -11.378 4.786 4.519 1.00 88.38 99 ARG A C 1
ATOM 725 O O . ARG A 1 99 ? -10.501 5.660 4.331 1.00 88.38 99 ARG A O 1
#

pLDDT: mean 94.28, std 12.17, range [35.19, 98.75]

Foldseek 3Di:
DPPPDPPAQEEEEEDDPPDDPVVSVVVVVVVVVVRHDYDHPHAQQVRLVCCLVVVHQWYWYWFDFCVRCVVSQVSLVVSVWDWDKDDPDVRTITITTGD

Radius of gyration: 13.51 Å; chains: 1; bounding box: 27×30×48 Å